Protein AF-A0AAP0I4G0-F1 (afdb_monomer)

pLDDT: mean 74.11, std 16.94, range [31.23, 93.62]

Organism: NCBI:txid152371

Nearest PDB structures (foldseek):
  5jze-assembly2_C  TM=5.315E-01  e=4.778E-02  Erve virus
  4wph-assembly1_A  TM=3.888E-01  e=8.374E+00  Homo sapiens

Structure (mmCIF, N/CA/C/O backbone):
data_AF-A0AAP0I4G0-F1
#
_entry.id   AF-A0AAP0I4G0-F1
#
loop_
_atom_site.group_PDB
_atom_site.id
_atom_site.type_symbol
_atom_site.label_atom_id
_atom_site.label_alt_id
_atom_site.label_comp_id
_atom_site.label_asym_id
_atom_site.label_entity_id
_atom_site.label_seq_id
_atom_site.pdbx_PDB_ins_code
_atom_site.Cartn_x
_atom_site.Cartn_y
_atom_site.Cartn_z
_atom_site.occupancy
_atom_site.B_iso_or_equiv
_atom_site.auth_seq_id
_atom_site.auth_comp_id
_atom_site.auth_asym_id
_atom_site.auth_atom_id
_atom_site.pdbx_PDB_model_num
ATOM 1 N N . MET A 1 1 ? -3.133 14.267 -27.550 1.00 35.03 1 MET A N 1
ATOM 2 C CA . MET A 1 1 ? -3.550 13.343 -26.478 1.00 35.03 1 MET A CA 1
ATOM 3 C C . MET A 1 1 ? -2.655 13.625 -25.294 1.00 35.03 1 MET A C 1
ATOM 5 O O . MET A 1 1 ? -1.474 13.298 -25.333 1.00 35.03 1 MET A O 1
ATOM 9 N N . GLU A 1 2 ? -3.177 14.382 -24.340 1.00 31.53 2 GLU A N 1
ATOM 10 C CA . GLU A 1 2 ? -2.451 14.801 -23.147 1.00 31.53 2 GLU A CA 1
ATOM 11 C C . GLU A 1 2 ? -2.223 13.563 -22.275 1.00 31.53 2 GLU A C 1
ATOM 13 O O . GLU A 1 2 ? -3.170 12.891 -21.874 1.00 31.53 2 GLU A O 1
ATOM 18 N N . LYS A 1 3 ? -0.959 13.177 -22.080 1.00 31.23 3 LYS A N 1
ATOM 19 C CA . LYS A 1 3 ? -0.615 12.097 -21.156 1.00 31.23 3 LYS A CA 1
ATOM 20 C C . LYS A 1 3 ? -0.781 12.671 -19.755 1.00 31.23 3 LYS A C 1
ATOM 22 O O . LYS A 1 3 ? 0.101 13.398 -19.306 1.00 31.23 3 LYS A O 1
ATOM 27 N N . VAL A 1 4 ? -1.899 12.378 -19.095 1.00 38.31 4 VAL A N 1
ATOM 28 C CA . VAL A 1 4 ? -2.062 12.674 -17.668 1.00 38.31 4 VAL A CA 1
ATOM 29 C C . VAL A 1 4 ? -0.927 11.950 -16.944 1.00 38.31 4 VAL A C 1
ATOM 31 O O . VAL A 1 4 ? -0.861 10.720 -16.951 1.00 38.31 4 VAL A O 1
ATOM 34 N N . LYS A 1 5 ? 0.029 12.709 -16.402 1.00 40.91 5 LYS A N 1
ATOM 35 C CA . LYS A 1 5 ? 1.032 12.169 -15.487 1.00 40.91 5 LYS A CA 1
ATOM 36 C C . LYS A 1 5 ? 0.273 11.774 -14.226 1.00 40.91 5 LYS A C 1
ATOM 38 O O . LYS A 1 5 ? -0.169 12.640 -13.486 1.00 40.91 5 LYS A O 1
ATOM 43 N N . GLN A 1 6 ? 0.051 10.480 -14.040 1.00 52.00 6 GLN A N 1
ATOM 44 C CA . GLN A 1 6 ? -0.362 9.960 -12.743 1.00 52.0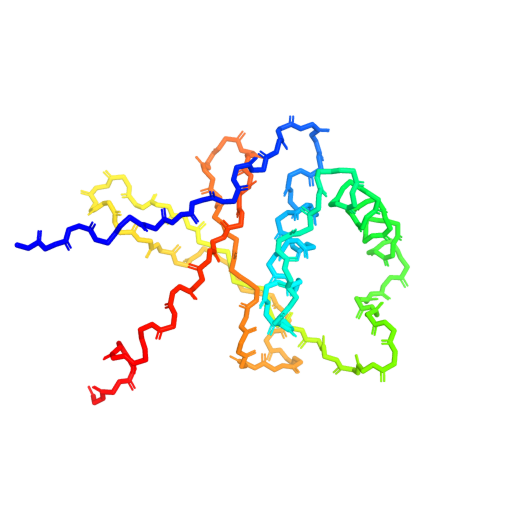0 6 GLN A CA 1
ATOM 45 C C . GLN A 1 6 ? 0.851 10.106 -11.824 1.00 52.00 6 GLN A C 1
ATOM 47 O O . GLN A 1 6 ? 1.909 9.552 -12.127 1.00 52.00 6 GLN A O 1
ATOM 52 N N . GLU A 1 7 ? 0.731 10.938 -10.792 1.00 56.25 7 GLU A N 1
ATOM 53 C CA . GLU A 1 7 ? 1.807 11.183 -9.837 1.00 56.25 7 GLU A CA 1
ATOM 54 C C . GLU A 1 7 ? 1.836 10.020 -8.836 1.00 56.25 7 GLU A C 1
ATOM 56 O O . GLU A 1 7 ? 0.884 9.784 -8.093 1.00 56.25 7 GLU A O 1
ATOM 61 N N . GLU A 1 8 ? 2.898 9.217 -8.913 1.00 65.19 8 GLU A N 1
ATOM 62 C CA . GLU A 1 8 ? 3.217 8.189 -7.922 1.00 65.19 8 GLU A CA 1
ATOM 63 C C . GLU A 1 8 ? 3.753 8.896 -6.665 1.00 65.19 8 GLU A C 1
ATOM 65 O O . GLU A 1 8 ? 4.521 9.857 -6.767 1.00 65.19 8 GLU A O 1
ATOM 70 N N . GLY A 1 9 ? 3.330 8.447 -5.481 1.00 63.78 9 GLY A N 1
ATOM 71 C CA . GLY A 1 9 ? 3.635 9.090 -4.200 1.00 63.78 9 GLY A CA 1
ATOM 72 C C . GLY A 1 9 ? 5.117 9.084 -3.803 1.00 63.78 9 GLY A C 1
ATOM 73 O O . GLY A 1 9 ? 5.480 9.741 -2.824 1.00 63.78 9 GLY A O 1
ATOM 74 N N . GLY A 1 10 ? 5.980 8.370 -4.537 1.00 78.44 10 GLY A N 1
ATOM 75 C CA . GLY A 1 10 ? 7.425 8.347 -4.310 1.00 78.44 10 GLY A CA 1
ATOM 76 C C . GLY A 1 10 ? 7.791 7.636 -3.009 1.00 78.44 10 GLY A C 1
ATOM 77 O O . GLY A 1 10 ? 8.696 8.066 -2.289 1.00 78.44 10 GLY A O 1
ATOM 78 N N . ILE A 1 11 ? 7.052 6.577 -2.671 1.00 84.62 11 ILE A N 1
ATOM 79 C CA . ILE A 1 11 ? 7.154 5.899 -1.378 1.00 84.62 11 ILE A CA 1
ATOM 80 C C . ILE A 1 11 ? 8.511 5.170 -1.241 1.00 84.62 11 ILE A C 1
ATOM 82 O O . ILE A 1 11 ? 8.882 4.379 -2.104 1.00 84.62 11 ILE A O 1
ATOM 86 N N . PRO A 1 12 ? 9.271 5.353 -0.142 1.00 82.56 12 PRO A N 1
ATOM 87 C CA . PRO A 1 12 ? 10.548 4.658 0.045 1.00 82.56 12 PRO A CA 1
ATOM 88 C C . PRO A 1 12 ? 10.427 3.134 0.239 1.00 82.56 12 PRO A C 1
ATOM 90 O O . PRO A 1 12 ? 9.529 2.624 0.915 1.00 82.56 12 PRO A O 1
ATOM 93 N N . GLY A 1 13 ? 11.403 2.389 -0.291 1.00 80.56 13 GLY A N 1
ATOM 94 C CA . GLY A 1 13 ? 11.508 0.924 -0.213 1.00 80.56 13 GLY A CA 1
ATOM 95 C C . GLY A 1 13 ? 12.154 0.373 1.068 1.00 80.56 13 GLY A C 1
ATOM 96 O O . GLY A 1 13 ? 12.987 -0.523 0.993 1.00 80.56 13 GLY A O 1
ATOM 97 N N . ASP A 1 14 ? 11.792 0.876 2.249 1.00 82.62 14 ASP A N 1
ATOM 98 C CA . ASP A 1 14 ? 12.406 0.518 3.547 1.00 82.62 14 ASP A CA 1
ATOM 99 C C . ASP A 1 14 ? 11.698 -0.639 4.294 1.00 82.62 14 ASP A C 1
ATOM 101 O O . ASP A 1 14 ? 11.784 -0.765 5.519 1.00 82.62 14 ASP A O 1
ATOM 105 N N . GLY A 1 15 ? 10.944 -1.470 3.565 1.00 82.81 15 GLY A N 1
ATOM 106 C CA . GLY A 1 15 ? 10.128 -2.557 4.124 1.00 82.81 15 GLY A CA 1
ATOM 107 C C . GLY A 1 15 ? 8.785 -2.117 4.726 1.00 82.81 15 GLY A C 1
ATOM 108 O O . GLY A 1 15 ? 8.019 -2.968 5.183 1.00 82.81 15 GLY A O 1
ATOM 109 N N . ARG A 1 16 ? 8.463 -0.814 4.703 1.00 83.81 16 ARG A N 1
ATOM 110 C CA . ARG A 1 16 ? 7.164 -0.262 5.141 1.00 83.81 16 ARG A CA 1
ATOM 111 C C . ARG A 1 16 ? 6.291 0.222 3.990 1.00 83.81 16 ARG A C 1
ATOM 113 O O . ARG A 1 16 ? 5.201 0.719 4.247 1.00 83.81 16 ARG A O 1
ATOM 120 N N . CYS A 1 17 ? 6.748 0.085 2.744 1.00 86.50 17 CYS A N 1
ATOM 121 C CA . CYS A 1 17 ? 6.113 0.684 1.565 1.00 86.50 17 CYS A CA 1
ATOM 122 C C . CYS A 1 17 ? 4.598 0.425 1.462 1.00 86.50 17 CYS A C 1
ATOM 124 O O . CYS A 1 17 ? 3.858 1.356 1.168 1.00 86.50 17 CYS A O 1
ATOM 126 N N . LEU A 1 18 ? 4.110 -0.773 1.811 1.00 85.25 18 LEU A N 1
ATOM 127 C CA . LEU A 1 18 ? 2.669 -1.052 1.867 1.00 85.25 18 LEU A CA 1
ATOM 128 C C . LEU A 1 18 ? 1.945 -0.142 2.873 1.00 85.25 18 LEU A C 1
ATOM 130 O O . LEU A 1 18 ? 1.013 0.571 2.513 1.00 85.25 18 LEU A O 1
ATOM 134 N N . PHE A 1 19 ? 2.391 -0.138 4.129 1.00 86.94 19 PHE A N 1
ATOM 135 C CA . PHE A 1 19 ? 1.775 0.657 5.193 1.00 86.94 19 PHE A CA 1
ATOM 136 C C . PHE A 1 19 ? 1.930 2.165 4.946 1.00 86.94 19 PHE A C 1
ATOM 138 O O . PHE A 1 19 ? 0.992 2.918 5.195 1.00 86.94 19 PHE A O 1
ATOM 145 N N . ARG A 1 20 ? 3.071 2.602 4.390 1.00 87.31 20 ARG A N 1
ATOM 146 C CA . ARG A 1 20 ? 3.298 3.994 3.968 1.00 87.31 20 ARG A CA 1
ATOM 147 C C . ARG A 1 20 ? 2.326 4.406 2.863 1.00 87.31 20 ARG A C 1
ATOM 149 O O . ARG A 1 20 ? 1.726 5.467 2.975 1.00 87.31 20 ARG A O 1
ATOM 156 N N . SER A 1 21 ? 2.114 3.556 1.856 1.00 84.69 21 SER A N 1
ATOM 157 C CA . SER A 1 21 ? 1.165 3.818 0.762 1.00 84.69 21 SER A CA 1
ATOM 158 C C . SER A 1 21 ? -0.272 3.935 1.275 1.00 84.69 21 SER A C 1
ATOM 160 O O . SER A 1 21 ? -1.014 4.818 0.851 1.00 84.69 21 SER A O 1
ATOM 162 N N . VAL A 1 22 ? -0.655 3.088 2.238 1.00 86.19 22 VAL A N 1
ATOM 163 C CA . VAL A 1 22 ? -1.979 3.148 2.876 1.00 86.19 22 VAL A CA 1
ATOM 164 C C . VAL A 1 22 ? -2.148 4.432 3.693 1.00 86.19 22 VAL A C 1
ATOM 166 O O . VAL A 1 22 ? -3.157 5.114 3.536 1.00 86.19 22 VAL A O 1
ATOM 169 N N . ALA A 1 23 ? -1.166 4.795 4.526 1.00 84.62 23 ALA A N 1
ATOM 170 C CA . ALA A 1 23 ? -1.196 6.032 5.310 1.00 84.62 23 ALA A CA 1
ATOM 171 C C . ALA A 1 23 ? -1.250 7.280 4.414 1.00 84.62 23 ALA A C 1
ATOM 173 O O . ALA A 1 23 ? -2.076 8.165 4.633 1.00 84.62 23 ALA A O 1
ATOM 174 N N . TYR A 1 24 ? -0.411 7.314 3.374 1.00 85.75 24 TYR A N 1
ATOM 175 C CA . TYR A 1 24 ? -0.383 8.384 2.382 1.00 85.75 24 TYR A CA 1
ATOM 176 C C . TYR A 1 24 ? -1.745 8.543 1.708 1.00 85.75 24 TYR A C 1
ATOM 178 O O . TYR A 1 24 ? -2.346 9.617 1.758 1.00 85.75 24 TYR A O 1
ATOM 186 N N . GLY A 1 25 ? -2.266 7.458 1.124 1.00 81.31 25 GLY A N 1
ATOM 187 C CA . GLY A 1 25 ? -3.544 7.484 0.424 1.00 81.31 25 GLY A CA 1
ATOM 188 C C . GLY A 1 25 ? -4.696 7.885 1.345 1.00 81.31 25 GLY A C 1
ATOM 189 O O . GLY A 1 25 ? -5.543 8.679 0.942 1.00 81.31 25 GLY A O 1
ATOM 190 N N . ALA A 1 26 ? -4.695 7.425 2.600 1.00 82.31 26 ALA A N 1
ATOM 191 C CA . ALA A 1 26 ? -5.689 7.826 3.589 1.00 82.31 26 ALA A CA 1
ATOM 192 C C . ALA A 1 26 ? -5.670 9.338 3.864 1.00 82.31 26 ALA A C 1
ATOM 194 O O . ALA A 1 26 ? -6.729 9.962 3.837 1.00 82.31 26 ALA A O 1
ATOM 195 N N . CYS A 1 27 ? -4.489 9.937 4.071 1.00 79.00 27 CYS A N 1
ATOM 196 C CA . CYS A 1 27 ? -4.344 11.384 4.271 1.00 79.00 27 CYS A CA 1
ATOM 197 C C . CYS A 1 27 ? -4.882 12.188 3.080 1.00 79.00 27 CYS A C 1
ATOM 199 O O . CYS A 1 27 ? -5.632 13.145 3.274 1.00 79.00 27 CYS A O 1
ATOM 201 N N . MET A 1 28 ? -4.571 11.762 1.857 1.00 78.69 28 MET A N 1
ATOM 202 C CA . MET A 1 28 ? -5.073 12.422 0.650 1.00 78.69 28 MET A CA 1
ATOM 203 C C . MET A 1 28 ? -6.601 12.322 0.539 1.00 78.69 28 MET A C 1
ATOM 205 O O . MET A 1 28 ? -7.265 13.294 0.182 1.00 78.69 28 MET A O 1
ATOM 209 N N . ARG A 1 29 ? -7.190 11.171 0.901 1.00 75.56 29 ARG A N 1
ATOM 210 C CA . ARG A 1 29 ? -8.646 10.955 0.838 1.00 75.56 29 ARG A CA 1
ATOM 211 C C . ARG A 1 29 ? -9.446 11.811 1.811 1.00 75.56 29 ARG A C 1
ATOM 213 O O . ARG A 1 29 ? -10.581 12.158 1.494 1.00 75.56 29 ARG A O 1
ATOM 220 N N . VAL A 1 30 ? -8.873 12.156 2.961 1.00 72.50 30 VAL A N 1
ATOM 221 C CA . VAL A 1 30 ? -9.503 13.060 3.938 1.00 72.50 30 VAL A CA 1
ATOM 222 C C . VAL A 1 30 ? -9.216 14.541 3.649 1.00 72.50 30 VAL A C 1
ATOM 224 O O . VAL A 1 30 ? -9.614 15.406 4.424 1.00 72.50 30 VAL A O 1
ATOM 227 N N . GLY A 1 31 ? -8.544 14.850 2.532 1.00 70.50 31 GLY A N 1
ATOM 228 C CA . GLY A 1 31 ? -8.234 16.219 2.115 1.00 70.50 31 GLY A CA 1
ATOM 229 C C . GLY A 1 31 ? -7.068 16.859 2.873 1.00 70.50 31 GLY A C 1
ATOM 230 O O . GLY A 1 31 ? -6.939 18.083 2.872 1.00 70.50 31 GLY A O 1
ATOM 231 N N . HIS A 1 32 ? -6.225 16.065 3.537 1.00 73.25 32 HIS A N 1
ATOM 232 C CA . HIS A 1 32 ? -4.998 16.571 4.144 1.00 73.25 32 HIS A CA 1
ATOM 233 C C . HIS A 1 32 ? -3.887 16.711 3.100 1.00 73.25 32 HIS A C 1
ATOM 235 O O . HIS A 1 32 ? -3.867 16.016 2.086 1.00 73.25 32 HIS A O 1
ATOM 241 N N . SER A 1 33 ? -2.935 17.609 3.366 1.00 76.00 33 SER A N 1
ATOM 242 C CA . SER A 1 33 ? -1.706 17.695 2.580 1.00 76.00 33 SER A CA 1
ATOM 243 C C . 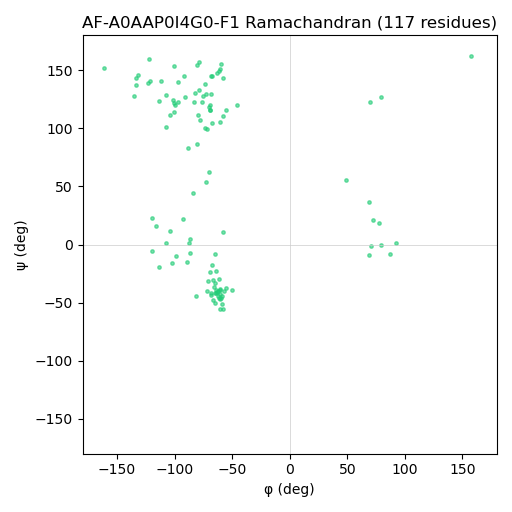SER A 1 33 ? -0.912 16.395 2.679 1.00 76.00 33 SER A C 1
ATOM 245 O O . SER A 1 33 ? -0.912 15.752 3.734 1.00 76.00 33 SER A O 1
ATOM 247 N N . SER A 1 34 ? -0.179 16.077 1.612 1.00 72.38 34 SER A N 1
ATOM 248 C CA . SER A 1 34 ? 0.756 14.954 1.571 1.00 72.38 34 SER A CA 1
ATOM 249 C C . SER A 1 34 ? 1.629 14.917 2.841 1.00 72.38 34 SER A C 1
ATOM 251 O O . SER A 1 34 ? 2.293 15.913 3.159 1.00 72.38 34 SER A O 1
ATOM 253 N N . PRO A 1 35 ? 1.586 13.828 3.631 1.00 79.62 35 PRO A N 1
ATOM 254 C CA . PRO A 1 35 ? 2.333 13.739 4.880 1.00 79.62 35 PRO A CA 1
ATOM 255 C C . PRO A 1 35 ? 3.840 13.664 4.603 1.00 79.62 35 PRO A C 1
ATOM 257 O O . PRO A 1 35 ? 4.271 13.023 3.645 1.00 79.62 35 PRO A O 1
ATOM 260 N N . SER A 1 36 ? 4.661 14.272 5.466 1.00 84.88 36 SER A N 1
ATOM 261 C CA . SER A 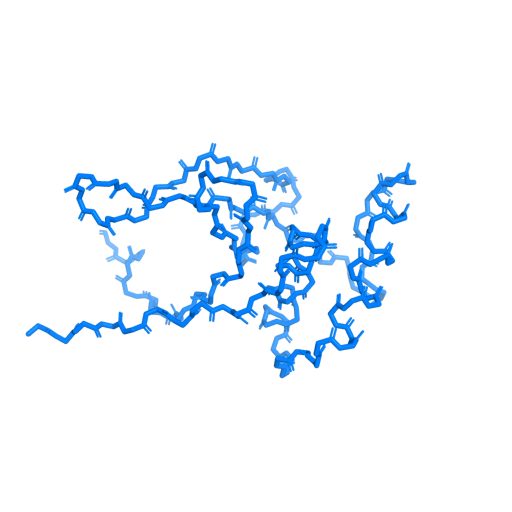1 36 ? 6.124 14.165 5.371 1.00 84.88 36 SER A CA 1
ATOM 262 C C . SER A 1 36 ? 6.589 12.709 5.486 1.00 84.88 36 SER A C 1
ATOM 264 O O . SER A 1 36 ? 5.931 11.891 6.127 1.00 84.88 36 SER A O 1
ATOM 266 N N . GLU A 1 37 ? 7.763 12.374 4.946 1.00 81.81 37 GLU A N 1
ATOM 267 C CA . GLU A 1 37 ? 8.305 11.007 5.009 1.00 81.81 37 GLU A CA 1
ATOM 268 C C . GLU A 1 37 ? 8.410 10.468 6.451 1.00 81.81 37 GLU A C 1
ATOM 270 O O . GLU A 1 37 ? 8.140 9.289 6.705 1.00 81.81 37 GLU A O 1
ATOM 275 N N . SER A 1 38 ? 8.763 11.331 7.411 1.00 84.31 38 SER A N 1
ATOM 276 C CA . SER A 1 38 ? 8.805 10.996 8.839 1.00 84.31 38 SER A CA 1
ATOM 277 C C . SER A 1 38 ? 7.424 10.653 9.393 1.00 84.31 38 SER A C 1
ATOM 279 O O . SER A 1 38 ? 7.288 9.675 10.127 1.00 84.31 38 SER A O 1
ATOM 281 N N . ARG A 1 39 ? 6.393 11.407 8.999 1.00 80.69 39 ARG A N 1
ATOM 282 C CA . ARG A 1 39 ? 5.013 11.175 9.422 1.00 80.69 39 ARG A CA 1
ATOM 283 C C . ARG A 1 39 ? 4.429 9.933 8.759 1.00 80.69 39 ARG A C 1
ATOM 285 O O . ARG A 1 39 ? 3.809 9.128 9.441 1.00 80.69 39 ARG A O 1
ATOM 292 N N . GLN A 1 40 ? 4.715 9.718 7.474 1.00 82.56 40 GLN A N 1
ATOM 293 C CA . GLN A 1 40 ? 4.379 8.477 6.774 1.00 82.56 40 GLN A CA 1
ATOM 294 C C . GLN A 1 40 ? 4.994 7.259 7.467 1.00 82.56 40 GLN A C 1
ATOM 296 O O . GLN A 1 40 ? 4.347 6.223 7.560 1.00 82.56 40 GLN A O 1
ATOM 301 N N . LYS A 1 41 ? 6.239 7.369 7.950 1.00 83.12 41 LYS A N 1
ATOM 302 C CA . LYS A 1 41 ? 6.918 6.293 8.683 1.00 83.12 41 LYS A CA 1
ATOM 303 C C . LYS A 1 41 ? 6.220 5.988 10.006 1.00 83.12 41 LYS A C 1
ATOM 305 O O . LYS A 1 41 ? 5.935 4.829 10.276 1.00 83.12 41 LYS A O 1
ATOM 310 N N . GLU A 1 42 ? 5.961 7.019 10.805 1.00 85.62 42 GLU A N 1
ATOM 311 C CA . GLU A 1 42 ? 5.282 6.899 12.098 1.00 85.62 42 GLU A CA 1
ATOM 312 C C . GLU A 1 42 ? 3.894 6.273 11.926 1.00 85.62 42 GLU A C 1
ATOM 314 O O . GLU A 1 42 ? 3.606 5.244 12.528 1.00 85.62 42 GLU A O 1
ATOM 319 N N . GLN A 1 43 ? 3.088 6.810 11.006 1.00 82.25 43 GLN A N 1
ATOM 320 C CA . GLN A 1 43 ? 1.771 6.265 10.682 1.00 82.25 43 GLN A CA 1
ATOM 321 C C . GLN A 1 43 ? 1.865 4.828 10.154 1.00 82.25 43 GLN A C 1
ATOM 323 O O . GLN A 1 43 ? 1.042 3.993 10.507 1.00 82.25 43 GLN A O 1
ATOM 328 N N . ALA A 1 44 ? 2.865 4.504 9.331 1.00 84.25 44 ALA A N 1
ATOM 329 C CA . ALA A 1 44 ? 3.062 3.149 8.827 1.00 84.25 44 ALA A CA 1
ATOM 330 C C . ALA A 1 44 ? 3.403 2.147 9.941 1.00 84.25 44 ALA A C 1
ATOM 332 O O . ALA A 1 44 ? 2.888 1.028 9.930 1.00 84.25 44 ALA A O 1
ATOM 333 N N . ASP A 1 45 ? 4.251 2.538 10.893 1.00 85.81 45 ASP A N 1
ATOM 334 C CA . ASP A 1 45 ? 4.608 1.710 12.044 1.00 85.81 45 ASP A CA 1
ATOM 335 C C . ASP A 1 45 ? 3.401 1.538 12.986 1.00 85.81 45 ASP A C 1
ATOM 337 O O . ASP A 1 45 ? 3.086 0.413 13.373 1.00 85.81 45 ASP A O 1
ATOM 341 N N . GLU A 1 46 ? 2.646 2.606 13.262 1.00 83.00 46 GLU A N 1
ATOM 342 C CA . GLU A 1 46 ? 1.395 2.536 14.030 1.00 83.00 46 GLU A CA 1
ATOM 343 C C . GLU A 1 46 ? 0.353 1.630 13.365 1.00 83.00 46 GLU A C 1
ATOM 345 O O . GLU A 1 46 ? -0.252 0.783 14.023 1.00 83.00 46 GLU A O 1
ATOM 350 N N . LEU A 1 47 ? 0.149 1.773 12.051 1.00 79.38 47 LEU A N 1
ATOM 351 C CA . LEU A 1 47 ? -0.749 0.920 11.275 1.00 79.38 47 LEU A CA 1
ATOM 352 C C . LEU A 1 47 ? -0.309 -0.542 11.330 1.00 79.38 47 LEU A C 1
ATOM 354 O O . LEU A 1 47 ? -1.145 -1.425 11.502 1.00 79.38 47 LEU A O 1
ATOM 358 N N . ARG A 1 48 ? 0.993 -0.811 11.209 1.00 80.94 48 ARG A N 1
ATOM 359 C CA . ARG A 1 48 ? 1.549 -2.166 11.278 1.00 80.94 48 ARG A CA 1
ATOM 360 C C . ARG A 1 48 ? 1.318 -2.814 12.642 1.00 80.94 48 ARG A C 1
ATOM 362 O O . ARG A 1 48 ? 0.995 -4.000 12.692 1.00 80.94 48 ARG A O 1
ATOM 369 N N . GLU A 1 49 ? 1.470 -2.059 13.725 1.00 79.94 49 GLU A N 1
ATOM 370 C CA . GLU A 1 49 ? 1.167 -2.532 15.078 1.00 79.94 49 GLU A CA 1
ATOM 371 C C . GLU A 1 49 ? -0.344 -2.744 15.267 1.00 79.94 49 GLU A C 1
ATOM 373 O O . GLU A 1 49 ? -0.753 -3.788 15.759 1.00 79.94 49 GLU A O 1
ATOM 378 N N . ARG A 1 50 ? -1.200 -1.841 14.773 1.00 70.94 50 ARG A N 1
ATOM 379 C CA . ARG A 1 50 ? -2.668 -1.969 14.886 1.00 70.94 50 ARG A CA 1
ATOM 380 C C . ARG A 1 50 ? -3.270 -3.071 14.024 1.00 70.94 50 ARG A C 1
ATOM 382 O O . ARG A 1 50 ? -4.262 -3.671 14.417 1.00 70.94 50 ARG A O 1
ATOM 389 N N . VAL A 1 51 ? -2.683 -3.381 12.867 1.00 68.25 51 VAL A N 1
ATOM 390 C CA . VAL A 1 51 ? -3.092 -4.546 12.063 1.00 68.25 51 VAL A CA 1
ATOM 391 C C . VAL A 1 51 ? -2.888 -5.844 12.849 1.00 68.25 51 VAL A C 1
ATOM 393 O O . VAL A 1 51 ? -3.667 -6.777 12.666 1.00 68.25 51 VAL A O 1
ATOM 396 N N . ARG A 1 52 ? -1.908 -5.893 13.766 1.00 56.69 52 ARG A N 1
ATOM 397 C CA . ARG A 1 52 ? -1.740 -7.020 14.697 1.00 56.69 52 ARG A CA 1
ATOM 398 C C . ARG A 1 52 ? -2.923 -7.150 15.666 1.00 56.69 52 ARG A C 1
ATOM 400 O O . ARG A 1 52 ? -3.300 -8.274 15.978 1.00 56.69 52 ARG A O 1
ATOM 407 N N . ASP A 1 53 ? -3.534 -6.029 16.047 1.00 51.09 53 ASP A N 1
ATOM 408 C CA . ASP A 1 53 ? -4.609 -5.948 17.049 1.00 51.09 53 ASP A CA 1
ATOM 409 C C . ASP A 1 53 ? -6.018 -5.739 16.452 1.00 51.09 53 ASP A C 1
ATOM 411 O O . ASP A 1 53 ? -6.984 -5.540 17.183 1.00 51.09 53 ASP A O 1
ATOM 415 N N . ALA A 1 54 ? -6.151 -5.899 15.132 1.00 50.88 54 ALA A N 1
ATOM 416 C CA . ALA A 1 54 ? -7.378 -5.793 14.344 1.00 50.88 54 ALA A CA 1
ATOM 417 C C . ALA A 1 54 ? -7.972 -4.370 14.206 1.00 50.88 54 ALA A C 1
ATOM 419 O O . ALA A 1 54 ? -8.421 -3.730 15.151 1.00 50.88 54 ALA A O 1
ATOM 420 N N . PHE A 1 55 ? -8.106 -3.968 12.938 1.00 50.00 55 PHE A N 1
ATOM 421 C CA . PHE A 1 55 ? -8.883 -2.843 12.407 1.00 50.00 55 PHE A CA 1
ATOM 422 C C . PHE A 1 55 ? -8.313 -1.417 12.515 1.00 50.00 55 PHE A C 1
ATOM 424 O O . PHE A 1 55 ? -7.965 -0.891 13.566 1.00 50.00 55 PHE A O 1
ATOM 431 N N . LEU A 1 56 ? -8.271 -0.767 11.346 1.00 52.53 56 LEU A N 1
ATOM 432 C CA . LEU A 1 56 ? -7.889 0.623 11.114 1.00 52.53 56 LEU A CA 1
ATOM 433 C C . LEU A 1 56 ? -8.825 1.572 11.882 1.00 52.53 56 LEU A C 1
ATOM 435 O O . LEU A 1 56 ? -9.959 1.800 11.468 1.00 52.53 56 LEU A O 1
ATOM 439 N N . PHE A 1 57 ? -8.339 2.156 12.976 1.00 43.66 57 PHE A N 1
ATOM 440 C CA . PHE A 1 57 ? -8.982 3.290 13.640 1.00 43.66 57 PHE A CA 1
ATOM 441 C C . PHE A 1 57 ? -8.165 4.551 13.373 1.00 43.66 57 PHE A C 1
ATOM 443 O O . PHE A 1 57 ? -7.136 4.772 14.005 1.00 43.66 57 PHE A O 1
ATOM 450 N N . PHE A 1 58 ? -8.612 5.388 12.441 1.00 53.25 58 PHE A N 1
ATOM 451 C CA . PHE A 1 58 ? -8.230 6.797 12.454 1.00 53.25 58 PHE A CA 1
ATOM 452 C C . PHE A 1 58 ? -9.186 7.499 13.425 1.00 53.25 58 PHE A C 1
ATOM 454 O O . PHE A 1 58 ? -10.401 7.329 13.343 1.00 53.25 58 PHE A O 1
ATOM 461 N N . GLU A 1 59 ? -8.632 8.156 14.444 1.00 50.09 59 GLU A N 1
ATOM 462 C CA . GLU A 1 59 ? -9.400 8.618 15.600 1.00 50.09 59 GLU A CA 1
ATOM 463 C C . GLU A 1 59 ? -10.556 9.561 15.223 1.00 50.09 59 GLU A C 1
ATOM 465 O O . GLU A 1 59 ? -10.457 10.399 14.331 1.00 50.09 59 GLU A O 1
ATOM 470 N N . HIS A 1 60 ? -11.655 9.412 15.968 1.00 52.50 60 HIS A N 1
ATOM 471 C CA . HIS A 1 60 ? -12.873 10.233 15.980 1.00 52.50 60 HIS A CA 1
ATOM 472 C C . HIS A 1 60 ? -13.806 10.202 14.762 1.00 52.50 60 HIS A C 1
ATOM 474 O O . HIS A 1 60 ? -14.948 10.644 14.898 1.00 52.50 60 HIS A O 1
ATOM 480 N N . GLN A 1 61 ? -13.439 9.589 13.636 1.00 48.62 61 GLN A N 1
ATOM 481 C CA . GLN A 1 61 ? -14.412 9.255 12.592 1.00 48.62 61 GLN A CA 1
ATOM 482 C C . GLN A 1 61 ? -14.205 7.841 12.064 1.00 48.62 61 GLN A C 1
ATOM 484 O O . GLN A 1 61 ? -13.121 7.455 11.643 1.00 48.62 61 GLN A O 1
ATOM 489 N N . LYS A 1 62 ? -15.290 7.064 12.069 1.00 55.47 62 LYS A N 1
ATOM 490 C CA . LYS A 1 62 ? -15.363 5.674 11.611 1.00 55.47 62 LYS A CA 1
ATOM 491 C C . LYS A 1 62 ? -15.302 5.594 10.073 1.00 55.47 62 LYS A C 1
ATOM 493 O O . LYS A 1 62 ? -16.190 5.028 9.449 1.00 55.47 62 LYS A O 1
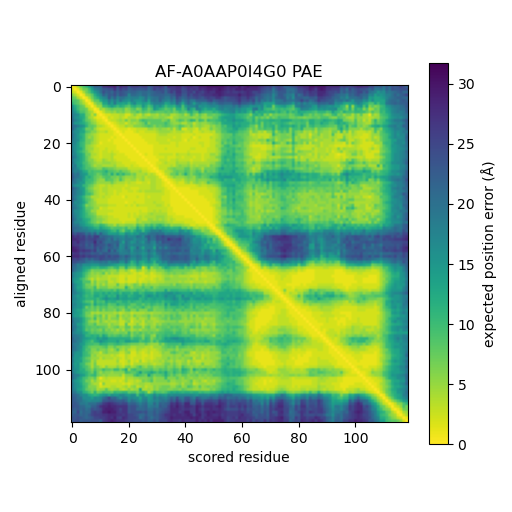ATOM 498 N N . HIS A 1 63 ? -14.286 6.195 9.458 1.00 57.66 63 HIS A N 1
ATOM 499 C CA . HIS A 1 63 ? -14.030 6.108 8.023 1.00 57.66 63 HIS A CA 1
ATOM 500 C C . HIS A 1 63 ? -13.150 4.891 7.748 1.00 57.66 63 HIS A C 1
ATOM 502 O O . HIS A 1 63 ? -11.928 4.988 7.647 1.00 57.66 63 HIS A O 1
ATOM 508 N N . VAL A 1 64 ? -13.781 3.721 7.654 1.00 67.06 64 VAL A N 1
ATOM 509 C CA . VAL A 1 64 ? -13.110 2.547 7.096 1.00 67.06 64 VAL A CA 1
ATOM 510 C C . VAL A 1 64 ? -13.121 2.714 5.583 1.00 67.06 64 VAL A C 1
ATOM 512 O O . VAL A 1 64 ? -14.169 2.617 4.951 1.00 67.06 64 VAL A O 1
ATOM 515 N N . MET A 1 65 ? -11.959 3.022 5.014 1.00 73.81 65 MET A N 1
ATOM 516 C CA . MET A 1 65 ? -11.810 3.136 3.569 1.00 73.81 65 MET A CA 1
ATOM 517 C C . MET A 1 65 ? -11.409 1.774 3.000 1.00 73.81 65 MET A C 1
ATOM 519 O O . MET A 1 65 ? -10.422 1.200 3.473 1.00 73.81 65 MET A O 1
ATOM 523 N N . PRO A 1 66 ? -12.134 1.247 1.999 1.00 83.56 66 PRO A N 1
ATOM 524 C CA . PRO A 1 66 ? -11.693 0.052 1.297 1.00 83.56 66 PRO A CA 1
ATOM 525 C C . PRO A 1 66 ? -10.336 0.302 0.628 1.00 83.56 66 PRO A C 1
ATOM 527 O O . PRO A 1 66 ? -10.015 1.426 0.237 1.00 83.56 66 PRO A O 1
ATOM 530 N N . ILE A 1 67 ? -9.535 -0.749 0.475 1.00 87.88 67 ILE A N 1
ATOM 531 C CA . ILE A 1 67 ? -8.242 -0.686 -0.214 1.00 87.88 67 ILE A CA 1
ATOM 532 C C . ILE A 1 67 ? -8.389 -1.382 -1.561 1.00 87.88 67 ILE A C 1
ATOM 534 O O . ILE A 1 67 ? -8.842 -2.524 -1.627 1.00 87.88 67 ILE A O 1
ATOM 538 N N . THR A 1 68 ? -7.980 -0.706 -2.630 1.00 90.00 68 THR A N 1
ATOM 539 C CA . THR A 1 68 ? -7.885 -1.282 -3.976 1.00 90.00 68 THR A CA 1
ATOM 540 C C . THR A 1 68 ? -6.424 -1.333 -4.392 1.00 90.00 68 THR A C 1
ATOM 542 O O . THR A 1 68 ? -5.728 -0.314 -4.396 1.00 90.00 68 THR A O 1
ATOM 545 N N . VAL A 1 69 ? -5.952 -2.529 -4.731 1.00 92.06 69 VAL A N 1
ATOM 546 C CA . VAL A 1 69 ? -4.579 -2.760 -5.174 1.00 92.06 69 VAL A CA 1
ATOM 547 C C . VAL A 1 69 ? -4.569 -2.855 -6.691 1.00 92.06 69 VAL A C 1
ATOM 549 O O . VAL A 1 69 ? -5.196 -3.741 -7.276 1.00 92.06 69 VAL A O 1
ATOM 552 N N . TYR A 1 70 ? -3.825 -1.956 -7.321 1.00 93.12 70 TYR A N 1
ATOM 553 C CA . TYR A 1 70 ? -3.598 -1.932 -8.756 1.00 93.12 70 TYR A CA 1
ATOM 554 C C . TYR A 1 70 ? -2.235 -2.519 -9.102 1.00 93.12 70 TYR A C 1
ATOM 556 O O . TYR A 1 70 ? -1.290 -2.453 -8.325 1.00 93.12 70 TYR A O 1
ATOM 564 N N . MET A 1 71 ? -2.111 -3.052 -10.308 1.00 93.06 71 MET A N 1
ATOM 565 C CA . MET A 1 71 ? -0.838 -3.382 -10.942 1.00 93.06 71 MET A CA 1
ATOM 566 C C . MET A 1 71 ? -0.861 -2.812 -12.355 1.00 93.06 71 MET A C 1
ATOM 568 O O . MET A 1 71 ? -1.907 -2.808 -13.004 1.00 93.06 71 MET A O 1
ATOM 572 N N . ARG A 1 72 ? 0.282 -2.354 -12.861 1.00 89.56 72 ARG A N 1
ATOM 573 C CA . ARG A 1 72 ? 0.390 -1.973 -14.269 1.00 89.56 72 ARG A CA 1
ATOM 574 C C . ARG A 1 72 ? 0.465 -3.232 -15.137 1.00 89.56 72 ARG A C 1
ATOM 576 O O . ARG A 1 72 ? 1.260 -4.131 -14.878 1.00 89.56 72 ARG A O 1
ATOM 583 N N . ASP A 1 73 ? -0.388 -3.315 -16.148 1.00 86.88 73 ASP A N 1
ATOM 584 C CA . ASP A 1 73 ? -0.334 -4.365 -17.153 1.00 86.88 73 ASP A CA 1
ATOM 585 C C . ASP A 1 73 ? 0.809 -4.093 -18.139 1.00 86.88 73 ASP A C 1
ATOM 587 O O . ASP A 1 73 ? 0.849 -3.045 -18.783 1.00 86.88 73 ASP A O 1
ATOM 591 N N . ASN A 1 74 ? 1.735 -5.043 -18.276 1.00 82.00 74 ASN A N 1
ATOM 592 C CA . ASN A 1 74 ? 2.939 -4.864 -19.095 1.00 82.00 74 ASN A CA 1
ATOM 593 C C . ASN A 1 74 ? 2.638 -4.807 -20.599 1.00 82.00 74 ASN A C 1
ATOM 595 O O . ASN A 1 74 ? 3.432 -4.247 -21.351 1.00 82.00 74 ASN A O 1
ATOM 599 N N . SER A 1 75 ? 1.513 -5.373 -21.043 1.00 82.50 75 SER A N 1
ATOM 600 C CA . SER A 1 75 ? 1.104 -5.351 -22.452 1.00 82.50 75 SER A CA 1
ATOM 601 C C . SER A 1 75 ? 0.417 -4.053 -22.860 1.00 82.50 75 SER A C 1
ATOM 603 O O . SER A 1 75 ? 0.697 -3.522 -23.931 1.00 82.50 75 SER A O 1
ATOM 605 N N . SER A 1 76 ? -0.493 -3.546 -22.031 1.00 83.25 76 SER A N 1
ATOM 606 C CA . SER A 1 76 ? -1.327 -2.389 -22.373 1.00 83.25 76 SER A CA 1
ATOM 607 C C . SER A 1 76 ? -0.872 -1.083 -21.722 1.00 83.25 76 SER A C 1
ATOM 609 O O . SER A 1 76 ? -1.303 -0.011 -22.135 1.00 83.25 76 SER A O 1
ATOM 611 N N . GLY A 1 77 ? -0.018 -1.149 -20.696 1.00 80.69 77 GLY A N 1
ATOM 612 C CA . GLY A 1 77 ? 0.349 -0.003 -19.865 1.00 80.69 77 GLY A CA 1
ATOM 613 C C . GLY A 1 77 ? -0.777 0.486 -18.948 1.00 80.69 77 GLY A C 1
ATOM 614 O O . GLY A 1 77 ? -0.548 1.424 -18.183 1.00 80.69 77 GLY A O 1
ATOM 615 N N . ASN A 1 78 ? -1.957 -0.142 -19.004 1.00 87.00 78 ASN A N 1
ATOM 616 C CA . ASN A 1 78 ? -3.124 0.203 -18.198 1.00 87.00 78 ASN A CA 1
ATOM 617 C C . ASN A 1 78 ? -3.007 -0.354 -16.777 1.00 87.00 78 ASN A C 1
ATOM 619 O O . ASN A 1 78 ? -2.316 -1.342 -16.531 1.00 87.00 78 ASN A O 1
ATOM 623 N N . LEU A 1 79 ? -3.723 0.257 -15.836 1.00 89.38 79 LEU A N 1
ATOM 624 C CA . LEU A 1 79 ? -3.847 -0.265 -14.478 1.00 89.38 79 LEU A CA 1
ATOM 625 C C . LEU A 1 79 ? -4.934 -1.342 -14.428 1.00 89.38 79 LEU A C 1
ATOM 627 O O . LEU A 1 79 ? -6.056 -1.120 -14.879 1.00 89.38 79 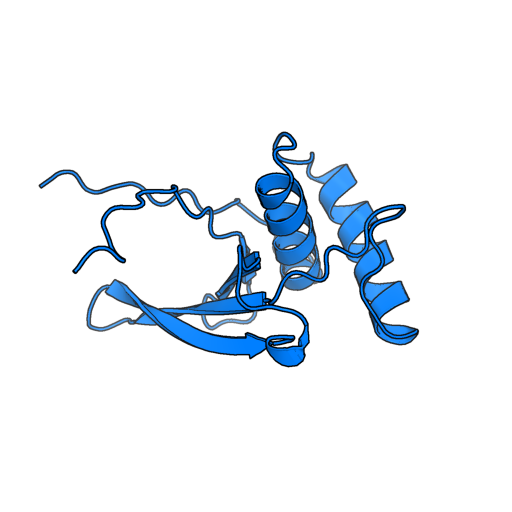LEU A O 1
ATOM 631 N N . LYS A 1 80 ? -4.612 -2.498 -13.847 1.00 91.25 80 LYS A N 1
ATOM 632 C CA . LYS A 1 80 ? -5.567 -3.566 -13.528 1.00 91.25 80 LYS A CA 1
ATOM 633 C C . LYS A 1 80 ? -5.717 -3.695 -12.019 1.00 91.25 80 LYS A C 1
ATOM 635 O O . LYS A 1 80 ? -4.724 -3.618 -11.298 1.00 91.25 80 LYS A O 1
ATOM 640 N N . ILE A 1 81 ? -6.938 -3.926 -11.551 1.00 92.00 81 ILE A N 1
ATOM 641 C CA . ILE A 1 81 ? -7.189 -4.285 -10.153 1.00 92.00 81 ILE A CA 1
ATOM 642 C C . ILE A 1 81 ? -6.716 -5.726 -9.952 1.00 92.00 81 ILE A C 1
ATOM 644 O O . ILE A 1 81 ? -7.061 -6.607 -10.740 1.00 92.00 81 ILE A O 1
ATOM 648 N N . ILE A 1 82 ? -5.906 -5.959 -8.921 1.00 93.62 82 ILE A N 1
ATOM 649 C CA . ILE A 1 82 ? -5.407 -7.296 -8.567 1.00 93.62 82 ILE A CA 1
ATOM 650 C C . ILE A 1 82 ? -5.936 -7.793 -7.222 1.00 93.62 82 ILE A C 1
ATOM 652 O O . ILE A 1 82 ? -5.898 -8.995 -6.974 1.00 93.62 82 ILE A O 1
ATOM 656 N N . ALA A 1 83 ? -6.416 -6.892 -6.364 1.00 91.75 83 ALA A N 1
ATOM 657 C CA . ALA A 1 83 ? -7.048 -7.233 -5.098 1.00 91.75 83 ALA A CA 1
ATOM 658 C C . ALA A 1 83 ? -7.886 -6.065 -4.569 1.00 91.75 83 ALA A C 1
ATOM 660 O O . ALA A 1 83 ? -7.561 -4.898 -4.797 1.00 91.75 83 ALA A O 1
ATOM 661 N N . GLU A 1 84 ? -8.923 -6.398 -3.808 1.00 90.62 84 GLU A N 1
ATOM 662 C CA . GLU A 1 84 ? -9.769 -5.453 -3.084 1.00 90.62 84 GLU A CA 1
ATOM 663 C C . GLU A 1 84 ? -9.968 -5.958 -1.655 1.00 90.62 84 GLU A C 1
ATOM 665 O O . GLU A 1 84 ? -10.191 -7.150 -1.437 1.00 90.62 84 GLU A O 1
ATOM 670 N N . TYR A 1 85 ? -9.891 -5.053 -0.683 1.00 86.94 85 TYR A N 1
ATOM 671 C CA . TYR A 1 85 ? -10.023 -5.372 0.736 1.00 86.94 85 TYR A CA 1
ATOM 672 C C . TYR A 1 85 ? -10.968 -4.392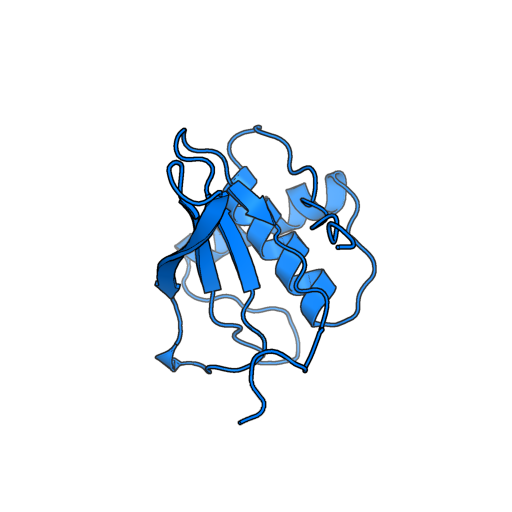 1.423 1.00 86.94 85 TYR A C 1
ATOM 674 O O . TYR A 1 85 ? -10.955 -3.198 1.122 1.00 86.94 85 TYR A O 1
ATOM 682 N N . GLY A 1 86 ? -11.753 -4.890 2.380 1.00 83.50 86 GLY A N 1
ATOM 683 C CA . GLY A 1 86 ? -12.628 -4.063 3.208 1.00 83.50 86 GLY A CA 1
ATOM 684 C C . GLY A 1 86 ? -13.862 -3.517 2.485 1.00 83.50 86 GLY A C 1
ATOM 685 O O . GLY A 1 86 ? -14.445 -2.537 2.942 1.00 83.50 86 GLY A O 1
ATOM 686 N N . GLN A 1 87 ? -14.268 -4.139 1.375 1.00 80.88 87 GLN A N 1
ATOM 687 C CA . GLN A 1 87 ? -15.458 -3.752 0.604 1.00 80.88 87 GLN A CA 1
ATOM 688 C C . GLN A 1 87 ? -16.760 -3.921 1.408 1.00 80.88 87 GLN A C 1
ATOM 690 O O . GLN A 1 87 ? -17.766 -3.269 1.135 1.00 80.88 87 GLN A O 1
ATOM 695 N N . GLU A 1 88 ? -16.745 -4.780 2.426 1.00 79.12 88 GLU A N 1
ATOM 696 C CA . GLU A 1 88 ? -17.819 -4.971 3.398 1.00 79.12 88 GLU A CA 1
ATOM 697 C C . GLU A 1 88 ? -18.035 -3.753 4.316 1.00 79.12 88 GLU A C 1
ATOM 699 O O . GLU A 1 88 ? -19.101 -3.625 4.919 1.00 79.12 88 GLU A O 1
ATOM 704 N N . TYR A 1 89 ? -17.061 -2.840 4.397 1.00 73.81 89 TYR A N 1
ATOM 705 C CA . TYR A 1 89 ? -17.144 -1.618 5.203 1.00 73.81 89 TYR A CA 1
ATOM 706 C C . TYR A 1 89 ? -17.522 -0.374 4.392 1.00 73.81 89 TYR A C 1
ATOM 708 O O . TYR A 1 89 ? -17.827 0.664 4.976 1.00 73.81 89 TYR A O 1
ATOM 716 N N . GLY A 1 90 ? -17.529 -0.475 3.062 1.00 73.94 90 GLY A N 1
ATOM 717 C CA . GLY A 1 90 ? -17.860 0.613 2.150 1.00 73.94 90 GLY A CA 1
ATOM 718 C C . GLY A 1 90 ? -17.265 0.387 0.763 1.00 73.94 90 GLY A C 1
ATOM 719 O O . GLY A 1 90 ? -16.353 -0.414 0.593 1.00 73.94 90 GLY A O 1
ATOM 720 N N . LYS A 1 91 ? -17.785 1.109 -0.235 1.00 71.88 91 LYS A N 1
ATOM 721 C CA . LYS A 1 91 ? -17.278 1.095 -1.625 1.00 71.88 91 LYS A CA 1
ATOM 722 C C . LYS A 1 91 ? -16.797 2.460 -2.105 1.00 71.88 91 LYS A C 1
ATOM 724 O O . LYS A 1 91 ? -16.304 2.601 -3.220 1.00 71.88 91 LYS A O 1
ATOM 729 N N . GLU A 1 92 ? -16.993 3.482 -1.285 1.00 79.06 92 GLU A N 1
ATOM 730 C CA . GLU A 1 92 ? -16.730 4.860 -1.662 1.00 79.06 92 GLU A CA 1
ATOM 731 C C . GLU A 1 92 ? -15.305 5.257 -1.286 1.00 79.06 92 GLU A C 1
ATOM 733 O O . GLU A 1 92 ? -14.775 4.832 -0.260 1.00 79.06 92 GLU A O 1
ATOM 738 N N . ASN A 1 93 ? -14.701 6.092 -2.135 1.00 76.56 93 ASN A N 1
ATOM 739 C CA . ASN A 1 93 ? -13.403 6.727 -1.907 1.00 76.56 93 ASN A CA 1
ATOM 740 C C . ASN A 1 93 ? -12.283 5.759 -1.446 1.00 76.56 93 ASN A C 1
ATOM 742 O O . ASN A 1 93 ? -11.673 5.991 -0.398 1.00 76.56 93 ASN A O 1
ATOM 746 N N . PRO A 1 94 ? -11.995 4.674 -2.198 1.00 83.56 94 PRO A N 1
ATOM 747 C CA . PRO A 1 94 ? -11.004 3.687 -1.785 1.00 83.56 94 PRO A CA 1
ATOM 748 C C . PRO A 1 94 ? -9.595 4.280 -1.691 1.00 83.56 94 PRO A C 1
ATOM 750 O O . PRO A 1 94 ? -9.191 5.125 -2.494 1.00 83.56 94 PRO A O 1
ATOM 753 N N . ILE A 1 95 ? -8.792 3.769 -0.764 1.00 87.62 95 ILE A N 1
ATOM 754 C CA . ILE A 1 95 ? -7.341 3.952 -0.797 1.00 87.62 95 ILE A CA 1
ATOM 755 C C . ILE A 1 95 ? -6.809 3.143 -1.985 1.00 87.62 95 ILE A C 1
ATOM 757 O O . ILE A 1 95 ? -6.986 1.925 -2.038 1.00 87.62 95 ILE A O 1
ATOM 761 N N . CYS A 1 96 ? -6.157 3.812 -2.933 1.00 89.88 96 CYS A N 1
ATOM 762 C CA . CYS A 1 96 ? -5.586 3.171 -4.113 1.00 89.88 96 CYS A CA 1
ATOM 763 C C . CYS A 1 96 ? -4.077 3.007 -3.922 1.00 89.88 96 CYS A C 1
ATOM 765 O O . CYS A 1 96 ? -3.367 3.986 -3.691 1.00 89.88 96 CYS A O 1
ATOM 767 N N . VAL A 1 97 ? -3.586 1.776 -4.036 1.00 90.50 97 VAL A N 1
ATOM 768 C CA . VAL A 1 97 ? -2.149 1.477 -3.979 1.00 90.50 97 VAL A CA 1
ATOM 769 C C . VAL A 1 97 ? -1.707 0.787 -5.265 1.00 90.50 97 VAL A C 1
ATOM 771 O O . VAL A 1 97 ? -2.434 -0.044 -5.809 1.00 90.50 97 VAL A O 1
ATOM 774 N N . LEU A 1 98 ? -0.521 1.128 -5.757 1.00 92.06 98 LEU A N 1
ATOM 775 C CA . LEU A 1 98 ? 0.098 0.537 -6.936 1.00 92.06 98 LEU A CA 1
ATOM 776 C C . LEU A 1 98 ? 1.143 -0.491 -6.507 1.00 92.06 98 LEU A C 1
ATOM 778 O O . LEU A 1 98 ? 2.095 -0.165 -5.812 1.00 92.06 98 LEU A O 1
ATOM 782 N N . TYR A 1 99 ? 0.988 -1.733 -6.947 1.00 93.19 99 TYR A N 1
ATOM 783 C CA . TYR A 1 99 ? 1.964 -2.796 -6.766 1.00 93.19 99 TYR A CA 1
ATOM 784 C C . TYR A 1 99 ? 2.836 -2.946 -8.017 1.00 93.19 99 TYR A C 1
ATOM 786 O O . TYR A 1 99 ? 2.338 -3.228 -9.110 1.00 93.19 99 TYR A O 1
ATOM 794 N N . HIS A 1 100 ? 4.154 -2.824 -7.848 1.00 87.31 100 HIS A N 1
ATOM 795 C CA . HIS A 1 100 ? 5.111 -2.855 -8.961 1.00 87.31 100 HIS A CA 1
ATOM 796 C C . HIS A 1 100 ? 5.592 -4.265 -9.359 1.00 87.31 100 HIS A C 1
ATOM 798 O O . HIS A 1 100 ? 6.418 -4.405 -10.257 1.00 87.31 100 HIS A O 1
ATOM 804 N N . GLY A 1 101 ? 5.109 -5.331 -8.711 1.00 85.06 101 GLY A N 1
ATOM 805 C CA . GLY A 1 101 ? 5.443 -6.716 -9.085 1.00 85.06 101 GLY A CA 1
ATOM 806 C C . GLY A 1 101 ? 6.722 -7.296 -8.463 1.00 85.06 101 GLY A C 1
ATOM 807 O O . GLY A 1 101 ? 6.947 -8.496 -8.575 1.00 85.06 101 GLY A O 1
ATOM 808 N N . TYR A 1 102 ? 7.534 -6.492 -7.768 1.00 85.38 102 TYR A N 1
ATOM 809 C CA . TYR A 1 102 ? 8.766 -6.937 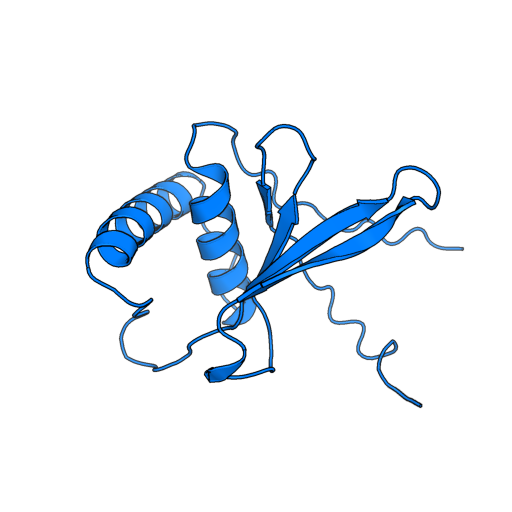-7.085 1.00 85.38 102 TYR A CA 1
ATOM 810 C C . TYR A 1 102 ? 8.747 -6.702 -5.564 1.00 85.38 102 TYR A C 1
ATOM 812 O O . TYR A 1 102 ? 9.788 -6.613 -4.921 1.00 85.38 102 TYR A O 1
ATOM 820 N N . GLY A 1 103 ? 7.556 -6.589 -4.969 1.00 82.19 103 GLY A N 1
ATOM 821 C CA . GLY A 1 103 ? 7.398 -6.374 -3.521 1.00 82.19 103 GLY A CA 1
ATOM 822 C C . GLY A 1 103 ? 7.313 -4.906 -3.094 1.00 82.19 103 GLY A C 1
ATOM 823 O O . GLY A 1 103 ? 7.177 -4.638 -1.904 1.00 82.19 103 GLY A O 1
ATOM 824 N N . HIS A 1 104 ? 7.364 -3.968 -4.044 1.00 89.56 104 HIS A N 1
ATOM 825 C CA . HIS A 1 104 ? 7.207 -2.539 -3.787 1.00 89.56 104 HIS A CA 1
ATOM 826 C C . HIS A 1 104 ? 5.775 -2.060 -4.042 1.00 89.56 104 HIS A C 1
ATOM 828 O O . HIS A 1 104 ? 5.142 -2.479 -5.018 1.00 89.56 104 HIS A O 1
ATOM 834 N N . TYR A 1 105 ? 5.305 -1.177 -3.162 1.00 90.00 105 TYR A N 1
ATOM 835 C CA . TYR A 1 105 ? 4.015 -0.508 -3.249 1.00 90.00 105 TYR A CA 1
ATOM 836 C C . TYR A 1 105 ? 4.219 1.003 -3.242 1.00 90.00 105 TYR A C 1
ATOM 838 O O . TYR A 1 105 ? 5.015 1.492 -2.437 1.00 90.00 105 TYR A O 1
ATOM 846 N N . ASP A 1 106 ? 3.456 1.698 -4.076 1.00 89.94 106 ASP A N 1
ATOM 847 C CA . ASP A 1 106 ? 3.342 3.154 -4.074 1.00 89.94 106 ASP A CA 1
ATOM 848 C C . ASP A 1 106 ? 1.875 3.577 -3.870 1.00 89.94 106 ASP A C 1
ATOM 850 O O . ASP A 1 106 ? 0.941 2.793 -4.078 1.00 89.94 106 ASP A O 1
ATOM 854 N N . ALA A 1 107 ? 1.654 4.813 -3.434 1.00 87.62 107 ALA A N 1
ATOM 855 C CA . ALA A 1 107 ? 0.332 5.411 -3.384 1.00 87.62 107 ALA A CA 1
ATOM 856 C C . ALA A 1 107 ? -0.065 5.884 -4.785 1.00 87.62 107 ALA A C 1
ATOM 858 O O . ALA A 1 107 ? 0.712 6.540 -5.478 1.00 87.62 107 ALA A O 1
ATOM 859 N N . LEU A 1 108 ? -1.292 5.560 -5.192 1.00 87.56 108 LEU A N 1
ATOM 860 C CA . LEU A 1 108 ? -1.874 6.086 -6.418 1.00 87.56 108 LEU A CA 1
ATOM 861 C C . LEU A 1 108 ? -2.823 7.224 -6.047 1.00 87.56 108 LEU A C 1
ATOM 863 O O . LEU A 1 108 ? -3.860 6.995 -5.416 1.00 87.56 108 LEU A O 1
ATOM 867 N N . GLU A 1 109 ? -2.495 8.446 -6.455 1.00 79.12 109 GLU A N 1
ATOM 868 C CA . GLU A 1 109 ? -3.449 9.542 -6.371 1.00 79.12 109 GLU A CA 1
ATOM 869 C C . GLU A 1 109 ? -4.562 9.316 -7.398 1.00 79.12 109 GLU A C 1
ATOM 871 O O . GLU A 1 109 ? -4.325 9.282 -8.608 1.00 79.12 109 GLU A O 1
ATOM 876 N N . ASN A 1 110 ? -5.807 9.176 -6.936 1.00 61.97 110 ASN A N 1
ATOM 877 C CA . ASN A 1 110 ? -6.925 9.379 -7.846 1.00 61.97 110 ASN A CA 1
ATOM 878 C C . ASN A 1 110 ? -6.997 10.878 -8.111 1.00 61.97 110 ASN A C 1
ATOM 880 O O . ASN A 1 110 ? -7.588 11.617 -7.320 1.00 61.97 110 ASN A O 1
ATOM 884 N N . THR A 1 111 ? -6.460 11.316 -9.249 1.00 49.38 111 THR A N 1
ATOM 885 C CA . THR A 1 111 ? -6.977 12.531 -9.864 1.00 49.38 111 THR A CA 1
ATOM 886 C C . THR A 1 111 ? -8.471 12.287 -10.040 1.00 49.38 111 THR A C 1
ATOM 888 O O . THR A 1 111 ? -8.905 11.316 -10.663 1.00 49.38 111 THR A O 1
ATOM 891 N N . SER A 1 112 ? -9.281 13.080 -9.354 1.00 50.19 112 SER A N 1
ATOM 892 C CA . SER A 1 112 ? -10.733 13.019 -9.402 1.00 50.19 112 SER A CA 1
ATOM 893 C C . SER A 1 112 ? -11.221 13.519 -10.759 1.00 50.19 112 SER A C 1
ATOM 895 O O . SER A 1 112 ? -11.966 14.490 -10.846 1.00 50.19 112 SER A O 1
ATOM 897 N N . ASP A 1 113 ? -10.841 12.836 -11.838 1.00 45.53 113 ASP A N 1
ATOM 898 C CA . ASP A 1 113 ? -11.566 12.957 -1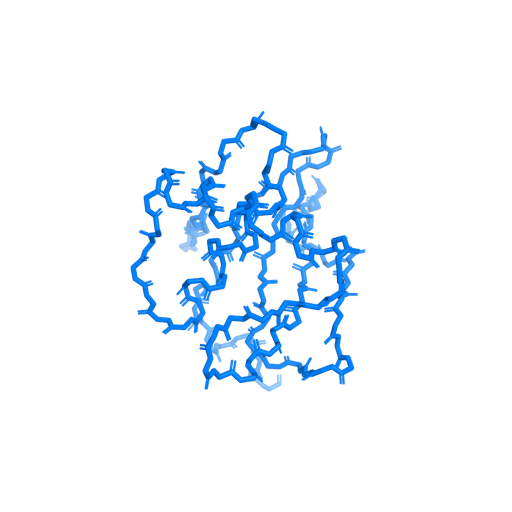3.085 1.00 45.53 113 ASP A CA 1
ATOM 899 C C . ASP A 1 113 ? -12.804 12.065 -12.989 1.00 45.53 113 ASP A C 1
ATOM 901 O O . ASP A 1 113 ? -12.844 10.884 -13.338 1.00 45.53 113 ASP A O 1
ATOM 905 N N . SER A 1 114 ? -13.834 12.681 -12.421 1.00 44.12 114 SER A N 1
ATOM 906 C CA . SER A 1 114 ? -15.216 12.213 -12.301 1.00 44.12 114 SER A CA 1
ATOM 907 C C . SER A 1 114 ? -15.896 11.897 -13.649 1.00 44.12 114 SER A C 1
ATOM 909 O O . SER A 1 114 ? -17.101 11.650 -13.692 1.00 44.12 114 SER A O 1
ATOM 911 N N . SER A 1 115 ? -15.146 11.862 -14.753 1.00 42.91 115 SER A N 1
ATOM 912 C CA . SER A 1 115 ? -15.631 11.575 -16.101 1.00 42.91 115 SER A CA 1
ATOM 913 C C . SER A 1 115 ? -15.619 10.088 -16.491 1.00 42.91 115 SER A C 1
ATOM 915 O O . SER A 1 115 ? -16.323 9.728 -17.429 1.00 42.91 115 SER A O 1
ATOM 917 N N . LEU A 1 116 ? -14.922 9.193 -15.773 1.00 48.75 116 LEU A N 1
ATOM 918 C CA . LEU A 1 116 ? -14.848 7.763 -16.148 1.00 48.75 116 LEU A CA 1
ATOM 919 C C . LEU A 1 116 ? -15.984 6.870 -15.611 1.00 48.75 116 LEU A C 1
ATOM 921 O O . LEU A 1 116 ? -16.086 5.716 -16.017 1.00 48.75 116 LEU A O 1
ATOM 925 N N . PHE A 1 117 ? -16.860 7.390 -14.745 1.00 40.69 117 PHE A N 1
ATOM 926 C CA . PHE A 1 117 ? -18.031 6.656 -14.230 1.00 40.69 117 PHE A CA 1
ATOM 927 C C . PHE A 1 117 ? -19.372 7.277 -14.641 1.00 40.69 117 PHE A C 1
ATOM 929 O O . PHE A 1 117 ? -20.410 6.960 -14.058 1.00 40.69 117 PHE A O 1
ATOM 936 N N . ARG A 1 118 ? -19.378 8.163 -15.645 1.00 32.88 118 ARG A N 1
ATOM 937 C CA . ARG A 1 118 ? -20.620 8.667 -16.234 1.00 32.88 118 ARG A CA 1
ATOM 938 C C . ARG A 1 118 ? -20.896 8.021 -17.594 1.00 32.88 118 ARG A C 1
ATOM 940 O O . ARG A 1 118 ? -20.307 8.403 -18.601 1.00 32.88 118 ARG A O 1
ATOM 947 N N . THR A 1 119 ? -21.949 7.201 -17.562 1.0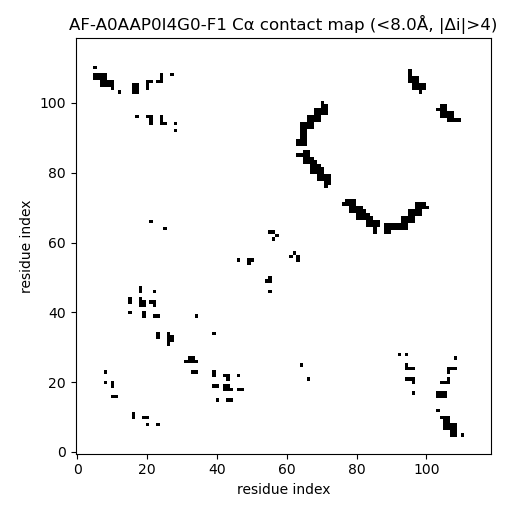0 37.47 119 THR A N 1
ATOM 948 C CA . THR A 1 119 ? -22.788 6.609 -18.628 1.00 37.47 119 THR A CA 1
ATOM 949 C C . THR A 1 119 ? -22.436 5.197 -19.063 1.00 37.47 119 THR A C 1
ATOM 951 O O . THR A 1 119 ? -21.402 5.010 -19.732 1.00 37.47 119 THR A O 1
#

InterPro domains:
  IPR038765 Papain-like cysteine peptidase superfamily [SSF54001] (10-112)

Secondary structure (DSSP, 8-state):
-------B-----SS-HHHHHHHHHHHHHTT-----HHHHHHHHHHHHHHHHTSS---TTS-----EEEEEE-TTT--EEEEEEE-GGG-SSSPEEEEE-SSS-EEEB-----TTTT--

Solvent-accessible surface area (backbone atoms only — not comparable to full-atom values): 7196 Å² total; per-residue (Å²): 134,84,79,80,77,75,59,66,65,75,53,61,87,80,86,44,18,60,42,27,16,51,45,45,26,47,36,50,72,76,71,43,73,85,65,52,74,70,53,27,49,52,48,15,53,52,49,56,55,37,60,75,71,62,69,86,75,60,85,97,52,96,74,55,57,13,39,37,34,29,30,70,36,88,88,78,70,44,78,40,82,78,48,76,43,56,61,91,66,33,85,63,79,53,32,32,30,36,42,74,85,79,88,49,30,27,18,42,64,77,76,84,67,76,67,86,82,68,131

Foldseek 3Di:
DDDPPFDWLPADPPVLQVLLLQVQLVCVLVVHPRDDNVVSVVSSVVVVVVVVVDDDDPPPDPPPAKAWEWEQDPPPRDIDTPDIGDVVVHDPSHFYWYDDPPSHITGTDPPPPVPPPDD

Radius of gyration: 14.49 Å; Cα contacts (8 Å, |Δi|>4): 179; chains: 1; bounding box: 35×25×44 Å

Mean predicted aligned error: 10.17 Å

Sequence (119 aa):
MEKVKQEEGGIPGDGRCLFRSVAYGACMRVGHSSPSESRQKEQADELRERVRDAFLFFEHQKHVMPITVYMRDNSSGNLKIIAEYGQEYGKENPICVLYHGYGHYDALENTSDSSLFRT